Protein AF-A0A9D8YNS4-F1 (afdb_monomer_lite)

Foldseek 3Di:
DDQDDDDDPPDDPVVRVVVSVVSCVVVCPVVVVVVPPDDDDPVRVVVVVVVVVVVVVVVVVVVD

Sequence (64 aa):
MAVGIKVRDNESIDRALRRFKRAVNRSRVLRIYRSNMAYTKPSEERRLARQKALRNARKRNRYY

Structure (mmCIF, N/CA/C/O backbone):
data_AF-A0A9D8YNS4-F1
#
_entry.id   AF-A0A9D8YNS4-F1
#
loop_
_atom_site.group_PDB
_atom_site.id
_atom_site.type_symbol
_atom_site.label_atom_id
_atom_site.label_alt_id
_atom_site.label_comp_id
_atom_site.label_asym_id
_atom_site.label_entity_id
_atom_site.label_seq_id
_atom_site.pdbx_PDB_ins_code
_atom_site.Cartn_x
_atom_site.Cartn_y
_atom_site.Cartn_z
_atom_site.occupancy
_atom_site.B_iso_or_equiv
_atom_site.auth_seq_id
_atom_site.auth_comp_id
_atom_site.auth_asym_id
_atom_site.auth_atom_id
_atom_site.pdbx_PDB_model_num
ATOM 1 N N . MET A 1 1 ? -2.451 -14.614 1.804 1.00 54.97 1 MET A N 1
ATOM 2 C CA . MET A 1 1 ? -2.342 -14.037 3.164 1.00 54.97 1 MET A CA 1
ATOM 3 C C . MET A 1 1 ? -3.597 -13.237 3.461 1.00 54.97 1 MET A C 1
ATOM 5 O O . MET A 1 1 ? -3.780 -12.172 2.882 1.00 54.97 1 MET A O 1
ATOM 9 N N . ALA A 1 2 ? -4.475 -13.767 4.309 1.00 64.44 2 ALA A N 1
ATOM 10 C CA . ALA A 1 2 ? -5.640 -13.031 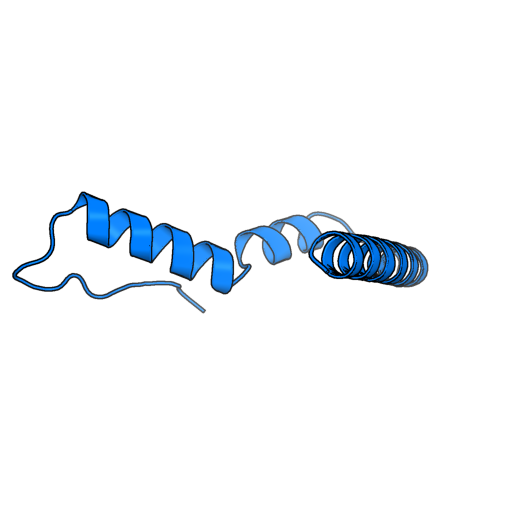4.783 1.00 64.44 2 ALA A CA 1
ATOM 11 C C . ALA A 1 2 ? -5.195 -11.992 5.824 1.00 64.44 2 ALA A C 1
ATOM 13 O O . ALA A 1 2 ? -4.436 -12.310 6.739 1.00 64.44 2 ALA A O 1
ATOM 14 N N . VAL A 1 3 ? -5.630 -10.742 5.665 1.00 80.31 3 VAL A N 1
ATOM 15 C CA . VAL A 1 3 ? -5.381 -9.678 6.645 1.00 80.31 3 VAL A CA 1
ATOM 16 C C . VAL A 1 3 ? -6.591 -9.621 7.562 1.00 80.31 3 VAL A C 1
ATOM 18 O O . VAL A 1 3 ? -7.644 -9.144 7.157 1.00 80.31 3 VAL A O 1
ATOM 21 N N . GLY A 1 4 ? -6.438 -10.118 8.784 1.00 80.62 4 GLY A N 1
ATOM 22 C CA . GLY A 1 4 ? -7.450 -10.054 9.835 1.00 80.62 4 GLY A CA 1
ATOM 23 C C . GLY A 1 4 ? -6.860 -9.461 11.107 1.00 80.62 4 GLY A C 1
ATOM 24 O O . GLY A 1 4 ? -5.641 -9.465 11.297 1.00 80.62 4 GLY A O 1
ATOM 25 N N . ILE A 1 5 ? -7.710 -8.935 11.986 1.00 85.75 5 ILE A N 1
ATOM 26 C CA . ILE A 1 5 ? -7.275 -8.486 13.307 1.00 85.75 5 ILE A CA 1
ATOM 27 C C . ILE A 1 5 ? -8.222 -8.998 14.367 1.00 85.75 5 ILE A C 1
ATOM 29 O O . ILE A 1 5 ? -9.433 -8.979 14.185 1.00 85.75 5 ILE A O 1
ATOM 33 N N . LYS A 1 6 ? -7.644 -9.382 15.502 1.00 87.94 6 LYS A N 1
ATOM 34 C CA . LYS A 1 6 ? -8.397 -9.671 16.714 1.00 87.94 6 LYS A CA 1
ATOM 35 C C . LYS A 1 6 ? -8.840 -8.351 17.354 1.00 87.94 6 LYS A C 1
ATOM 37 O O . LYS A 1 6 ? -8.009 -7.454 17.585 1.00 87.94 6 LYS A O 1
ATOM 42 N N . VAL A 1 7 ? -10.147 -8.235 17.571 1.00 86.31 7 VAL A N 1
ATOM 43 C CA . VAL A 1 7 ? -10.768 -7.174 18.372 1.00 86.31 7 VAL A CA 1
ATOM 44 C C . VAL A 1 7 ? -10.463 -7.474 19.839 1.00 86.31 7 VAL A C 1
ATOM 46 O O . VAL A 1 7 ? -10.395 -8.640 20.219 1.00 86.31 7 VAL A O 1
ATOM 49 N N . ARG A 1 8 ? -10.173 -6.440 20.629 1.00 86.31 8 ARG A N 1
ATOM 50 C CA . ARG A 1 8 ? -9.939 -6.576 22.074 1.00 86.31 8 ARG A CA 1
ATOM 51 C C . ARG A 1 8 ? -11.230 -6.257 22.823 1.00 86.31 8 ARG A C 1
ATOM 53 O O . ARG A 1 8 ? -11.978 -5.399 22.366 1.00 86.31 8 ARG A O 1
ATOM 60 N N . ASP A 1 9 ? -11.420 -6.861 23.990 1.00 77.62 9 ASP A N 1
ATOM 61 C CA . ASP A 1 9 ? -12.692 -6.798 24.729 1.00 77.62 9 ASP A CA 1
ATOM 62 C C . ASP A 1 9 ? -13.082 -5.376 25.185 1.00 77.62 9 ASP A C 1
ATOM 64 O O . ASP A 1 9 ? -14.259 -5.050 25.238 1.00 77.62 9 ASP A O 1
ATOM 68 N N . ASN A 1 10 ? -12.104 -4.485 25.406 1.00 81.00 10 ASN A N 1
ATOM 69 C CA . ASN A 1 10 ? -12.322 -3.074 25.774 1.00 81.00 10 ASN A CA 1
ATOM 70 C C . ASN A 1 10 ? -12.033 -2.082 24.624 1.00 81.00 10 ASN A C 1
ATOM 72 O O . ASN A 1 10 ? -11.633 -0.937 24.857 1.00 81.00 10 ASN A O 1
ATOM 76 N N . GLU A 1 11 ? -12.144 -2.506 23.361 1.00 80.44 11 GLU A N 1
ATOM 77 C CA . GLU A 1 11 ? -11.908 -1.639 22.201 1.00 80.44 11 GLU A CA 1
ATOM 78 C C . GLU A 1 11 ? -13.221 -1.146 21.572 1.00 80.44 11 GLU A C 1
ATOM 80 O O . GLU A 1 11 ? -14.080 -1.930 21.187 1.00 80.44 11 GLU A O 1
ATOM 85 N N . SER A 1 12 ? -13.348 0.174 21.387 1.00 88.12 12 SER A N 1
ATOM 86 C CA . SER A 1 12 ? -14.421 0.744 20.562 1.00 88.12 12 SER A CA 1
ATOM 87 C C . SER A 1 12 ? -14.304 0.257 19.112 1.00 88.12 12 SER A C 1
ATOM 89 O O . SER A 1 12 ? -13.211 0.268 18.536 1.00 88.12 12 SER A O 1
ATOM 91 N N . ILE A 1 13 ? -15.440 -0.095 18.501 1.00 86.94 13 ILE A N 1
ATOM 92 C CA . ILE A 1 13 ? -15.546 -0.595 17.118 1.00 86.94 13 ILE A CA 1
ATOM 93 C C . ILE A 1 13 ? -14.772 0.293 16.130 1.00 86.94 13 ILE A C 1
ATOM 95 O O . ILE A 1 13 ? -14.023 -0.210 15.291 1.00 86.94 13 ILE A O 1
ATOM 99 N N . ASP A 1 14 ? -14.868 1.617 16.262 1.00 90.38 14 ASP A N 1
ATOM 100 C CA . ASP A 1 14 ? -14.168 2.558 15.381 1.00 90.38 14 ASP A CA 1
ATOM 101 C C . ASP A 1 14 ? -12.634 2.409 15.452 1.00 90.38 14 ASP A C 1
ATOM 103 O O . ASP A 1 14 ? -11.922 2.466 14.440 1.00 90.38 14 ASP A O 1
ATOM 107 N N . ARG A 1 15 ? -12.093 2.158 16.648 1.00 90.44 15 ARG A N 1
ATOM 108 C CA . ARG A 1 15 ? -10.652 1.945 16.829 1.00 90.44 15 ARG A CA 1
ATOM 109 C C . ARG A 1 15 ? -10.207 0.634 16.173 1.00 90.44 15 ARG A C 1
ATOM 111 O O . ARG A 1 15 ? -9.178 0.624 15.484 1.00 90.44 15 ARG A O 1
ATOM 118 N N . ALA A 1 16 ? -11.013 -0.423 16.287 1.00 90.50 16 ALA A N 1
ATOM 119 C CA . ALA A 1 16 ? -10.769 -1.690 15.603 1.00 90.50 16 ALA A CA 1
ATOM 120 C C . ALA A 1 16 ? -10.781 -1.520 14.069 1.00 90.50 16 ALA A C 1
ATOM 122 O O . ALA A 1 16 ? -9.854 -1.977 13.390 1.00 90.50 16 ALA A O 1
ATOM 123 N N . LEU A 1 17 ? -11.739 -0.766 13.516 1.00 91.31 17 LEU A N 1
ATOM 124 C CA . LEU A 1 17 ? -11.806 -0.453 12.080 1.00 91.31 17 LEU A CA 1
ATOM 125 C C . LEU A 1 17 ? -10.596 0.361 11.600 1.00 91.31 17 LEU A C 1
ATOM 127 O O . LEU A 1 17 ? -10.020 0.080 10.542 1.00 91.31 17 LEU A O 1
ATOM 131 N N . ARG A 1 18 ? -10.136 1.340 12.386 1.00 91.94 18 ARG A N 1
ATOM 132 C CA . ARG A 1 18 ? -8.922 2.106 12.056 1.00 91.94 18 ARG A CA 1
ATOM 133 C C . ARG A 1 18 ? -7.679 1.224 12.034 1.00 91.94 18 ARG A C 1
ATOM 135 O O . ARG A 1 18 ? -6.850 1.362 11.126 1.00 91.94 18 ARG A O 1
ATOM 142 N N . ARG A 1 19 ? -7.541 0.296 12.984 1.00 91.06 19 ARG A N 1
ATOM 143 C CA . ARG A 1 19 ? -6.467 -0.709 12.958 1.00 91.06 19 ARG A CA 1
ATOM 144 C C . ARG A 1 19 ? -6.583 -1.592 11.721 1.00 91.06 19 ARG A C 1
ATOM 146 O O . ARG A 1 19 ? -5.558 -1.840 11.086 1.00 91.06 19 ARG A O 1
ATOM 153 N N . PHE A 1 20 ? -7.796 -1.997 11.342 1.00 91.00 20 PHE A N 1
ATOM 154 C CA . PHE A 1 20 ? -8.037 -2.844 10.166 1.00 91.00 20 PHE A CA 1
ATOM 155 C C . PHE A 1 20 ? -7.553 -2.163 8.906 1.00 91.00 20 PHE A C 1
ATOM 157 O O . PHE A 1 20 ? -6.693 -2.686 8.197 1.00 91.00 20 PHE A O 1
ATOM 164 N N . LYS A 1 21 ? -7.986 -0.920 8.708 1.00 91.75 21 LYS A N 1
ATOM 165 C CA . LYS A 1 21 ? -7.549 -0.090 7.590 1.00 91.75 21 LYS A CA 1
ATOM 166 C C . LYS A 1 21 ? -6.025 0.058 7.551 1.00 91.75 21 LYS A C 1
ATOM 168 O O . LYS A 1 21 ? -5.423 -0.049 6.483 1.00 91.75 21 LYS A O 1
ATOM 173 N N . ARG A 1 22 ? -5.369 0.261 8.703 1.00 92.00 22 ARG A N 1
ATOM 174 C CA . ARG A 1 22 ? -3.897 0.330 8.789 1.00 92.00 22 ARG A CA 1
AT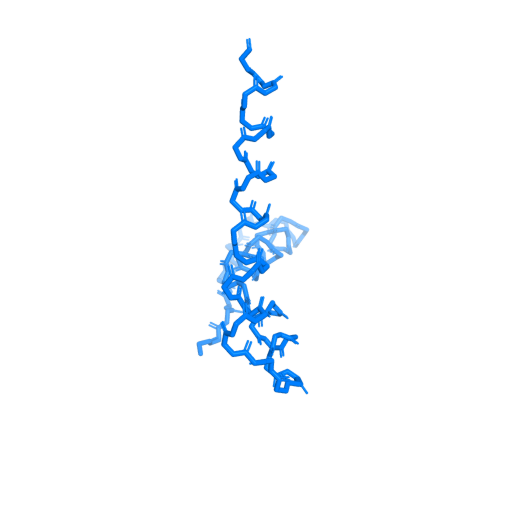OM 175 C C . ARG A 1 22 ? -3.232 -0.998 8.417 1.00 92.00 22 ARG A C 1
ATOM 177 O O . ARG A 1 22 ? -2.260 -0.979 7.663 1.00 92.00 22 ARG A O 1
ATOM 184 N N . ALA A 1 23 ? -3.745 -2.126 8.904 1.00 91.88 23 ALA A N 1
ATOM 185 C CA . ALA A 1 23 ? -3.230 -3.457 8.589 1.00 91.88 23 ALA A CA 1
ATOM 186 C C . ALA A 1 23 ? -3.369 -3.777 7.091 1.00 91.88 23 ALA A C 1
ATOM 188 O O . ALA A 1 23 ? -2.392 -4.177 6.454 1.00 91.88 23 ALA A O 1
ATOM 189 N N . VAL A 1 24 ? -4.534 -3.493 6.497 1.00 92.44 24 VAL A N 1
ATOM 190 C CA . VAL A 1 24 ? -4.787 -3.649 5.055 1.00 92.44 24 VAL A CA 1
ATOM 191 C C . VAL A 1 24 ? -3.834 -2.775 4.242 1.00 92.44 24 VAL A C 1
ATOM 193 O O . VAL A 1 24 ? -3.154 -3.271 3.341 1.00 92.44 24 VAL A O 1
ATOM 196 N N . ASN A 1 25 ? -3.679 -1.501 4.601 1.00 91.56 25 ASN A N 1
ATOM 197 C CA . ASN A 1 25 ? -2.758 -0.599 3.907 1.00 91.56 25 ASN A CA 1
ATOM 198 C C . ASN A 1 25 ? -1.290 -1.041 4.026 1.00 91.56 25 ASN A C 1
ATOM 200 O O . ASN A 1 25 ? -0.530 -0.918 3.062 1.00 91.56 25 ASN A O 1
ATOM 204 N N . ARG A 1 26 ? -0.889 -1.589 5.181 1.00 91.25 26 ARG A N 1
ATOM 205 C CA . ARG A 1 26 ? 0.461 -2.128 5.403 1.00 91.25 26 ARG A CA 1
ATOM 206 C C . ARG A 1 26 ? 0.719 -3.378 4.561 1.00 91.25 26 ARG A C 1
ATOM 208 O O . ARG A 1 26 ? 1.789 -3.472 3.965 1.00 91.25 26 ARG A O 1
ATOM 215 N N . SER A 1 27 ? -0.261 -4.277 4.460 1.00 92.50 27 SER A N 1
ATOM 216 C CA . SER A 1 27 ? -0.167 -5.499 3.647 1.00 92.50 27 SER A CA 1
ATOM 217 C C . SER A 1 27 ? -0.010 -5.224 2.149 1.00 92.50 27 SER A C 1
ATOM 219 O O . SER A 1 27 ? 0.510 -6.058 1.417 1.00 92.50 27 SER A O 1
ATOM 221 N N . ARG A 1 28 ? -0.451 -4.044 1.682 1.00 90.88 28 ARG A N 1
ATOM 222 C CA . ARG A 1 28 ? -0.445 -3.634 0.267 1.00 90.88 28 ARG A CA 1
ATOM 223 C C . ARG A 1 28 ? -1.235 -4.571 -0.653 1.00 90.88 28 ARG A C 1
ATOM 225 O O . ARG A 1 28 ? -1.056 -4.481 -1.866 1.00 90.88 28 ARG A O 1
ATOM 232 N N . VAL A 1 29 ? -2.148 -5.385 -0.115 1.00 91.88 29 VAL A N 1
ATOM 233 C CA . VAL A 1 29 ? -2.909 -6.379 -0.890 1.00 91.88 29 VAL A CA 1
ATOM 234 C C . VAL A 1 29 ? -3.660 -5.738 -2.063 1.00 91.88 29 VAL A C 1
ATOM 236 O O . VAL A 1 29 ? -3.530 -6.182 -3.196 1.00 91.88 29 VAL A O 1
ATOM 239 N N . LEU A 1 30 ? -4.312 -4.591 -1.833 1.00 90.19 30 LEU A N 1
ATOM 240 C CA . LEU A 1 30 ? -5.024 -3.841 -2.876 1.00 90.19 30 LEU A CA 1
ATOM 241 C C . LEU A 1 30 ? -4.086 -3.266 -3.943 1.00 90.19 30 LEU A C 1
ATOM 243 O O . LEU A 1 30 ? -4.480 -3.083 -5.090 1.00 90.19 30 LEU A O 1
ATOM 247 N N . ARG A 1 31 ? -2.841 -2.944 -3.573 1.00 91.19 31 ARG A N 1
ATOM 248 C CA . ARG A 1 31 ? -1.849 -2.420 -4.517 1.00 91.19 31 ARG A CA 1
ATOM 249 C C . ARG A 1 31 ? -1.327 -3.526 -5.427 1.00 91.19 31 ARG A C 1
ATOM 251 O O . ARG A 1 31 ? -1.163 -3.268 -6.609 1.00 91.19 31 ARG A O 1
ATOM 258 N N . ILE A 1 32 ? -1.074 -4.707 -4.862 1.00 91.69 32 ILE A N 1
ATOM 259 C CA . ILE A 1 32 ? -0.637 -5.896 -5.605 1.00 91.69 32 ILE A CA 1
ATOM 260 C C . ILE A 1 32 ? -1.752 -6.358 -6.540 1.00 91.69 32 ILE A C 1
ATOM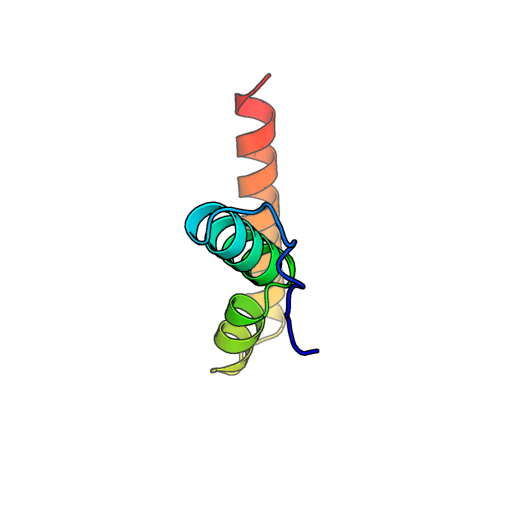 262 O O . ILE A 1 32 ? -1.512 -6.589 -7.716 1.00 91.69 32 ILE A O 1
ATOM 266 N N . TYR A 1 33 ? -2.987 -6.414 -6.038 1.00 93.50 33 TYR A N 1
ATOM 267 C CA . TYR A 1 33 ? -4.145 -6.739 -6.861 1.00 93.50 33 TYR A CA 1
ATOM 268 C C . TYR A 1 33 ? -4.222 -5.824 -8.089 1.00 93.50 33 TYR A C 1
ATOM 270 O O . TYR A 1 33 ? -4.197 -6.312 -9.209 1.00 93.50 33 TYR A O 1
ATOM 278 N N . ARG A 1 34 ? -4.185 -4.498 -7.886 1.00 92.50 34 ARG A N 1
ATOM 279 C CA . ARG A 1 34 ? -4.215 -3.521 -8.986 1.00 92.50 34 ARG A CA 1
ATOM 280 C C . ARG A 1 34 ? -3.026 -3.625 -9.942 1.00 92.50 34 ARG A C 1
ATOM 282 O O . ARG A 1 34 ? -3.222 -3.423 -11.131 1.00 92.50 34 ARG A O 1
ATOM 289 N N . SER A 1 35 ? -1.813 -3.913 -9.458 1.00 91.44 35 SER A N 1
ATOM 290 C CA . SER A 1 35 ? -0.656 -4.086 -10.353 1.00 91.44 35 SER A CA 1
ATOM 291 C C . SER A 1 35 ? -0.775 -5.334 -11.217 1.00 91.44 35 SER A C 1
ATOM 293 O O . SER A 1 35 ? -0.282 -5.336 -12.334 1.00 91.44 35 SER A O 1
ATOM 295 N N . ASN A 1 36 ? -1.450 -6.367 -10.716 1.00 92.56 36 ASN A N 1
ATOM 296 C CA . ASN A 1 36 ? -1.606 -7.638 -11.413 1.00 92.56 36 ASN A CA 1
ATOM 297 C C . ASN A 1 36 ? -2.836 -7.670 -12.334 1.00 92.56 36 ASN A C 1
ATOM 299 O O . ASN A 1 36 ? -3.042 -8.665 -13.019 1.00 92.56 36 ASN A O 1
ATOM 303 N N . MET A 1 37 ? -3.653 -6.609 -12.365 1.00 94.69 37 MET A N 1
ATOM 304 C CA . MET A 1 37 ? -4.824 -6.533 -13.249 1.00 94.69 37 MET A CA 1
ATOM 305 C C . MET A 1 37 ? -4.448 -6.466 -14.736 1.00 94.69 37 MET A C 1
ATOM 307 O O . MET A 1 37 ? -5.272 -6.804 -15.578 1.00 94.69 37 MET A O 1
ATOM 311 N N . ALA A 1 38 ? -3.236 -6.014 -15.066 1.00 94.56 38 ALA A N 1
ATOM 312 C CA . ALA A 1 38 ? -2.760 -5.904 -16.439 1.00 94.56 38 ALA A CA 1
ATOM 313 C C . ALA A 1 38 ? -1.269 -6.243 -16.527 1.00 94.56 38 ALA A C 1
ATOM 315 O O . ALA A 1 38 ? -0.499 -5.954 -15.608 1.00 94.56 38 ALA A O 1
ATOM 316 N N . TYR A 1 39 ? -0.849 -6.816 -17.657 1.00 94.88 39 TYR A N 1
ATOM 317 C CA . TYR A 1 39 ? 0.569 -7.032 -17.926 1.00 94.88 39 TYR A CA 1
ATOM 318 C C . TYR A 1 39 ? 1.285 -5.690 -18.079 1.00 94.88 39 TYR A C 1
ATOM 320 O O . TYR A 1 39 ? 0.912 -4.857 -18.906 1.00 94.88 39 TYR A O 1
ATOM 328 N N . THR A 1 40 ? 2.351 -5.502 -17.306 1.00 94.56 40 THR A N 1
ATOM 329 C CA . THR A 1 40 ? 3.243 -4.354 -17.437 1.00 94.56 40 THR A CA 1
ATOM 330 C C . THR A 1 40 ? 4.611 -4.855 -17.874 1.00 94.56 40 THR A C 1
ATOM 332 O O . THR A 1 40 ? 5.191 -5.743 -17.255 1.00 94.56 40 THR A O 1
ATOM 335 N N . LYS A 1 41 ? 5.156 -4.288 -18.954 1.00 97.12 41 LYS A N 1
ATOM 336 C CA . LYS A 1 41 ? 6.487 -4.670 -19.440 1.00 97.12 41 LYS A CA 1
ATOM 337 C C . LYS A 1 41 ? 7.546 -4.394 -18.355 1.00 97.12 41 LYS A C 1
ATOM 339 O O . LYS A 1 41 ? 7.527 -3.306 -17.771 1.00 97.12 41 LYS A O 1
ATOM 344 N N . PRO A 1 42 ? 8.557 -5.264 -18.158 1.00 95.81 42 PRO A N 1
ATOM 345 C CA . PRO A 1 42 ? 9.589 -5.061 -17.132 1.00 95.81 42 PRO A CA 1
ATOM 346 C C . PRO A 1 42 ? 10.366 -3.736 -17.248 1.00 95.81 42 PRO A C 1
ATOM 348 O O . PRO A 1 42 ? 10.910 -3.221 -16.270 1.00 95.81 42 PRO A O 1
ATOM 351 N N . SER A 1 43 ? 10.466 -3.156 -18.449 1.00 97.25 43 SER A N 1
ATOM 352 C CA . SER A 1 43 ? 11.057 -1.823 -18.644 1.00 97.25 43 SER A CA 1
ATOM 353 C C . SER A 1 43 ? 10.221 -0.721 -17.990 1.00 97.25 43 SER A C 1
ATOM 355 O O . SER A 1 43 ? 10.774 0.155 -17.322 1.00 97.25 43 SER A O 1
ATOM 357 N N . GLU A 1 44 ? 8.901 -0.795 -18.147 1.00 95.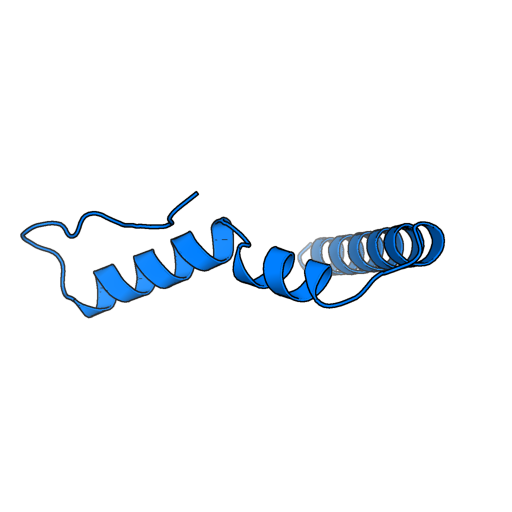94 44 GLU A N 1
ATOM 358 C CA . GLU A 1 44 ? 7.949 0.168 -17.602 1.00 95.94 44 GLU A CA 1
ATOM 359 C C . GLU A 1 44 ? 7.875 0.068 -16.082 1.00 95.94 44 GLU A C 1
ATOM 361 O O . GLU A 1 44 ? 7.953 1.088 -15.395 1.00 95.94 44 GLU A O 1
ATOM 366 N N . GLU A 1 45 ? 7.864 -1.148 -15.534 1.00 94.69 45 GLU A N 1
ATOM 367 C CA . GLU A 1 45 ? 7.920 -1.358 -14.085 1.00 94.69 45 GLU A CA 1
ATOM 368 C C . GLU A 1 45 ? 9.175 -0.730 -13.463 1.00 94.69 45 GLU A C 1
ATOM 370 O O . GLU A 1 45 ? 9.087 0.024 -12.488 1.00 94.69 45 GLU A O 1
ATOM 375 N N . ARG A 1 46 ? 10.352 -0.965 -14.067 1.00 96.31 46 ARG A N 1
ATOM 376 C CA . ARG A 1 46 ? 11.621 -0.365 -13.620 1.00 96.31 46 ARG A CA 1
ATOM 377 C C . ARG A 1 46 ? 11.598 1.160 -13.724 1.00 96.31 46 ARG A C 1
ATOM 379 O O . ARG A 1 46 ? 12.084 1.845 -12.820 1.00 96.31 46 ARG A O 1
ATOM 386 N N . ARG A 1 47 ? 11.014 1.711 -14.793 1.00 97.12 47 ARG A N 1
ATOM 387 C CA . ARG A 1 47 ? 10.857 3.162 -14.988 1.00 97.12 47 ARG A CA 1
ATOM 388 C C . ARG A 1 47 ? 9.987 3.781 -13.892 1.00 97.12 47 ARG A C 1
ATOM 390 O O . ARG A 1 47 ? 10.406 4.752 -13.258 1.00 97.12 47 ARG A O 1
ATOM 397 N N . LEU A 1 48 ? 8.826 3.190 -13.617 1.00 95.38 48 LEU A N 1
ATOM 398 C CA . LEU A 1 48 ? 7.905 3.637 -12.570 1.00 95.38 48 LEU A CA 1
ATOM 399 C C . LEU A 1 48 ? 8.523 3.520 -11.169 1.00 95.38 48 LEU A C 1
ATOM 401 O O . LEU A 1 48 ? 8.368 4.428 -10.346 1.00 95.38 48 LEU A O 1
ATOM 405 N N . ALA A 1 49 ? 9.272 2.446 -10.900 1.00 95.31 49 ALA A N 1
ATOM 406 C CA . ALA A 1 49 ? 9.982 2.260 -9.637 1.00 95.31 49 ALA A CA 1
ATOM 407 C C . ALA A 1 49 ? 11.015 3.374 -9.389 1.00 95.31 49 ALA A C 1
ATOM 409 O O . ALA A 1 49 ? 11.022 3.965 -8.304 1.00 95.31 49 ALA A O 1
ATOM 410 N N . ARG A 1 50 ? 11.821 3.730 -10.403 1.00 96.94 50 ARG A N 1
ATOM 411 C CA . ARG A 1 50 ? 12.788 4.842 -10.317 1.00 96.94 50 ARG A CA 1
ATOM 412 C C . ARG A 1 50 ? 12.105 6.183 -10.059 1.00 96.94 50 ARG A C 1
ATOM 414 O O . ARG A 1 50 ? 12.489 6.898 -9.135 1.00 96.94 50 ARG A O 1
ATOM 421 N N . GLN A 1 51 ? 11.055 6.513 -10.812 1.00 97.12 51 GLN A N 1
ATOM 422 C CA . GLN A 1 51 ? 10.311 7.763 -10.610 1.00 97.12 51 GLN A CA 1
ATOM 423 C C . GLN A 1 51 ? 9.707 7.853 -9.202 1.00 97.12 51 GLN A C 1
ATOM 425 O O . GLN A 1 51 ? 9.748 8.905 -8.558 1.00 97.12 51 GLN A O 1
ATOM 430 N N . LYS A 1 52 ? 9.171 6.739 -8.692 1.00 95.12 52 LYS A N 1
ATOM 431 C CA . LYS A 1 52 ? 8.633 6.661 -7.332 1.00 95.12 52 LYS A CA 1
ATOM 432 C C . LYS A 1 52 ? 9.718 6.863 -6.274 1.00 95.12 52 LYS A C 1
ATOM 434 O O . LYS A 1 52 ? 9.468 7.568 -5.298 1.00 95.12 52 LYS A O 1
ATOM 439 N N . ALA A 1 53 ? 10.903 6.280 -6.461 1.00 95.69 53 ALA A N 1
ATOM 440 C CA . ALA A 1 53 ? 12.039 6.471 -5.562 1.00 95.69 53 ALA A CA 1
ATOM 441 C C . ALA A 1 53 ? 12.465 7.947 -5.505 1.00 95.69 53 ALA A C 1
ATOM 443 O O . ALA A 1 53 ? 12.538 8.513 -4.415 1.00 95.69 53 ALA A O 1
ATOM 444 N N . LEU A 1 54 ? 12.614 8.600 -6.663 1.00 96.69 54 LEU A N 1
ATOM 445 C CA . LEU A 1 54 ? 12.928 10.031 -6.754 1.00 96.69 54 LEU A CA 1
ATOM 446 C C . LEU A 1 54 ? 11.868 10.899 -6.065 1.00 96.69 54 LEU A C 1
ATOM 448 O O . LEU A 1 54 ? 12.197 11.798 -5.294 1.00 96.69 54 LEU A O 1
ATOM 452 N N . ARG A 1 55 ? 10.580 10.607 -6.289 1.00 95.38 55 ARG A N 1
ATOM 453 C CA . ARG A 1 55 ? 9.475 11.312 -5.622 1.00 95.38 55 ARG A CA 1
ATOM 454 C C . ARG A 1 55 ? 9.548 11.166 -4.100 1.00 95.38 55 ARG A C 1
ATOM 456 O O . ARG A 1 55 ? 9.310 12.137 -3.387 1.00 95.38 55 ARG A O 1
ATOM 463 N N . ASN A 1 56 ? 9.869 9.974 -3.599 1.00 93.12 56 ASN A N 1
ATOM 464 C CA . ASN A 1 56 ? 10.002 9.728 -2.164 1.00 93.12 56 ASN A CA 1
ATOM 465 C C . ASN A 1 56 ? 11.223 10.442 -1.566 1.00 93.12 56 ASN A C 1
ATOM 467 O O . ASN A 1 56 ? 11.105 11.001 -0.480 1.00 93.12 56 ASN A O 1
ATOM 471 N N . ALA A 1 57 ? 12.356 10.461 -2.273 1.00 94.00 57 ALA A N 1
ATOM 472 C CA . ALA A 1 57 ? 13.557 11.183 -1.854 1.00 94.00 57 ALA A CA 1
ATOM 473 C C . ALA A 1 57 ? 13.300 12.696 -1.761 1.00 94.00 57 ALA A C 1
ATOM 475 O O . ALA A 1 57 ? 13.539 13.297 -0.719 1.00 94.00 57 ALA A O 1
ATOM 476 N N . ARG A 1 58 ? 12.681 13.290 -2.794 1.00 93.94 58 ARG A N 1
ATOM 477 C CA . ARG A 1 58 ? 12.27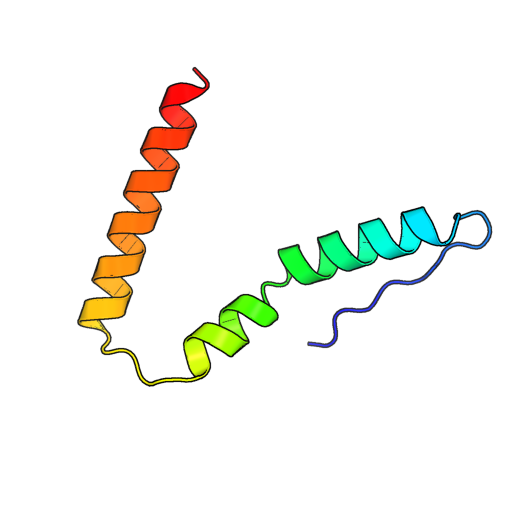3 14.708 -2.791 1.00 93.94 58 ARG A CA 1
ATOM 478 C C . ARG A 1 58 ? 11.342 15.049 -1.630 1.00 93.94 58 ARG A C 1
ATOM 480 O O . ARG A 1 58 ? 11.469 16.110 -1.035 1.00 93.94 58 ARG A O 1
ATOM 487 N N . LYS A 1 59 ? 10.404 14.152 -1.304 1.00 92.00 59 LYS A N 1
ATOM 488 C CA . LYS A 1 59 ? 9.525 14.331 -0.142 1.00 92.00 59 LYS A CA 1
ATOM 489 C C . LYS A 1 59 ? 10.308 14.312 1.166 1.00 92.00 59 LYS A C 1
ATOM 491 O O . LYS A 1 59 ? 10.041 15.163 1.994 1.00 92.00 59 LYS A O 1
ATOM 496 N N . ARG A 1 60 ? 11.254 13.384 1.350 1.00 90.38 60 ARG A N 1
ATOM 497 C CA . ARG A 1 60 ? 12.083 13.321 2.567 1.00 90.38 60 ARG A CA 1
ATOM 498 C C . ARG A 1 60 ? 12.905 14.593 2.766 1.00 90.38 60 ARG A C 1
ATOM 500 O O . ARG A 1 60 ? 12.874 15.139 3.857 1.00 90.38 60 ARG A O 1
ATOM 507 N N . ASN A 1 61 ? 13.538 15.095 1.707 1.00 87.38 61 ASN A N 1
ATOM 508 C CA . ASN A 1 61 ? 14.350 16.314 1.775 1.00 87.38 61 ASN A CA 1
ATOM 509 C C . ASN A 1 61 ? 13.539 17.584 2.072 1.00 87.38 61 ASN A C 1
ATOM 511 O O . ASN A 1 61 ? 14.128 18.572 2.462 1.00 87.38 61 ASN A O 1
ATOM 515 N N . ARG A 1 62 ? 12.213 17.581 1.874 1.00 85.38 62 ARG A N 1
ATOM 516 C CA . ARG A 1 62 ? 11.340 18.726 2.196 1.00 85.38 62 ARG A CA 1
ATOM 517 C C . ARG A 1 62 ? 10.988 18.858 3.681 1.00 85.38 62 ARG A C 1
ATOM 519 O O . ARG A 1 62 ? 10.407 19.868 4.051 1.00 85.38 62 ARG A O 1
ATOM 526 N N . TYR A 1 63 ? 11.198 17.806 4.469 1.00 75.19 63 TYR A N 1
ATOM 527 C CA . TYR A 1 63 ? 10.874 17.782 5.902 1.00 75.19 63 TYR A CA 1
ATOM 528 C C . TYR A 1 63 ? 12.091 18.069 6.795 1.00 75.19 63 TYR A C 1
ATOM 530 O O . TYR A 1 63 ? 11.922 18.147 8.009 1.00 75.19 63 TYR A O 1
ATOM 538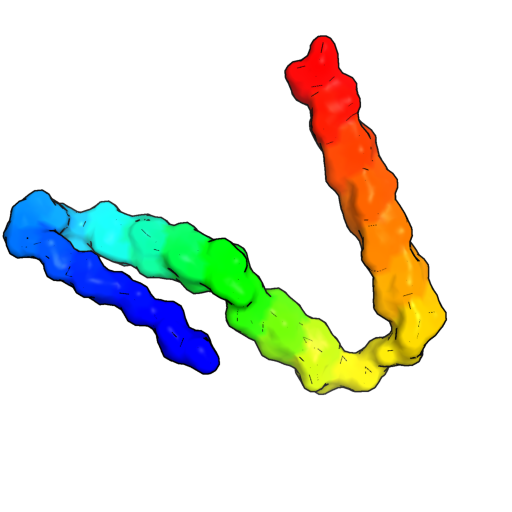 N N . TYR A 1 64 ? 13.278 18.192 6.197 1.00 56.34 64 TYR A N 1
ATOM 539 C CA . TYR A 1 64 ? 14.472 18.775 6.805 1.00 56.34 64 TYR A CA 1
ATOM 540 C C . TYR A 1 64 ? 14.568 20.231 6.361 1.00 56.34 64 TYR A C 1
ATOM 542 O O . TYR A 1 64 ? 15.003 21.052 7.190 1.00 56.34 64 TYR A O 1
#

Radius of gyration: 17.16 Å; chains: 1; bounding box: 30×33×45 Å

pLDDT: mean 89.61, std 8.48, range [54.97, 97.25]

Secondary structure (DSSP, 8-state):
-----PPPTT--HHHHHHHHHHHHHHHTHHHHHHHHTS---HHHHHHHHHHHHHHHHHHHHT--